Protein AF-A0A6A8LRN8-F1 (afdb_monomer)

Organism: NCBI:txid1624

Secondary structure (DSSP, 8-state):
------PPPPP-PPPPPP-----------------------HHHHHHHHHHTSS---HHHHHHHTTTSEEE-HHHHHHHHH--TT----EEEEE-TT-HHHHHHHHHHHHHHHHTTT-EEEEETTSS--

Sequence (129 aa):
MSFLLTWGITTNSISADEVTPTTTSETTVTPQSQSTSVDSNDEDAAIEEKFYSHDVTIDEYNQNVANFNKVNTDTVKTMVTENSNNLDQVLYIGRPTCYFCRQASPHLRDFNQLINNQLYYYDIDAEPS

Solvent-accessible surface area (backbone atoms only — not comparable to full-atom values): 8583 Å² total; per-residue (Å²): 141,86,84,84,85,82,82,83,82,86,84,83,84,81,84,85,85,85,81,82,87,88,84,83,82,90,84,90,79,83,93,72,95,67,92,69,84,71,88,68,60,71,65,60,60,54,49,49,54,66,63,60,70,62,87,52,46,55,69,55,25,53,60,36,52,64,74,40,44,72,49,54,71,69,56,51,48,44,61,73,76,57,62,78,79,78,67,93,77,50,76,47,78,42,38,66,88,39,67,69,48,18,45,47,24,63,59,50,36,56,48,24,59,76,56,72,50,55,34,32,31,36,49,72,78,74,58,88,131

Structure (mmCIF, N/CA/C/O backbone):
data_AF-A0A6A8LRN8-F1
#
_entry.id   AF-A0A6A8LRN8-F1
#
loop_
_atom_site.group_PDB
_atom_site.id
_atom_site.type_symbol
_atom_site.label_atom_id
_atom_site.label_alt_id
_atom_site.label_comp_id
_atom_site.label_asym_id
_atom_site.label_entity_id
_atom_site.label_seq_id
_atom_site.pdbx_PDB_ins_code
_atom_site.Cartn_x
_atom_site.Cartn_y
_atom_site.Cartn_z
_atom_site.occupancy
_atom_site.B_iso_or_equiv
_atom_site.auth_seq_id
_atom_site.auth_comp_id
_atom_site.auth_asym_id
_atom_site.auth_atom_id
_atom_site.pdbx_PDB_model_num
ATOM 1 N N . MET A 1 1 ? -20.024 5.852 55.608 1.00 42.28 1 MET A N 1
ATOM 2 C CA . MET A 1 1 ? -18.583 6.156 55.721 1.00 42.28 1 MET A CA 1
ATOM 3 C C . MET A 1 1 ? -18.042 6.385 54.320 1.00 42.28 1 MET A C 1
ATOM 5 O O . MET A 1 1 ? -17.986 5.435 53.553 1.00 42.28 1 MET A O 1
ATOM 9 N N . SER A 1 2 ? -17.735 7.633 53.967 1.00 41.25 2 SER A N 1
ATOM 10 C CA . SER A 1 2 ? -17.136 7.994 52.676 1.00 41.25 2 SER A CA 1
ATOM 11 C C . SER A 1 2 ? -15.627 8.108 52.856 1.00 41.25 2 SER A C 1
ATOM 13 O O . SER A 1 2 ? -15.177 8.912 53.668 1.00 41.25 2 SER A O 1
ATOM 15 N N . PHE A 1 3 ? -14.856 7.301 52.131 1.00 39.19 3 PHE A N 1
ATOM 16 C CA . PHE A 1 3 ? -13.399 7.400 52.092 1.00 39.19 3 PHE A CA 1
ATOM 17 C C . PHE A 1 3 ? -12.995 8.133 50.812 1.00 39.19 3 PHE A C 1
ATOM 19 O O . PHE A 1 3 ? -13.187 7.618 49.714 1.00 39.19 3 PHE A O 1
ATOM 26 N N . LEU A 1 4 ? -12.464 9.347 50.957 1.00 42.41 4 LEU A N 1
ATOM 27 C CA . LEU A 1 4 ? -11.796 10.074 49.879 1.00 42.41 4 LEU A CA 1
ATOM 28 C C . LEU A 1 4 ? -10.304 9.725 49.941 1.00 42.41 4 LEU A C 1
ATOM 30 O O . LEU A 1 4 ? -9.626 10.081 50.901 1.00 42.41 4 LEU A O 1
ATOM 34 N N . LEU A 1 5 ? -9.804 9.010 48.935 1.00 46.19 5 LEU A N 1
ATOM 35 C CA . LEU A 1 5 ? -8.373 8.778 48.730 1.00 46.19 5 LEU A CA 1
ATOM 36 C C . LEU A 1 5 ? -7.836 9.886 47.824 1.00 46.19 5 LEU A C 1
ATOM 38 O O . LEU A 1 5 ? -8.060 9.877 46.616 1.00 46.19 5 LEU A O 1
ATOM 42 N N . THR A 1 6 ? -7.145 10.857 48.416 1.00 38.62 6 THR A N 1
ATOM 43 C CA . THR A 1 6 ? -6.409 11.886 47.680 1.00 38.62 6 THR A CA 1
ATOM 44 C C . THR A 1 6 ? -5.022 11.346 47.342 1.00 38.62 6 THR A C 1
ATOM 46 O O . THR A 1 6 ? -4.206 11.133 48.239 1.00 38.62 6 THR A O 1
ATOM 49 N N . TRP A 1 7 ? -4.747 11.116 46.063 1.00 41.25 7 TRP A N 1
ATOM 50 C CA . TRP A 1 7 ? -3.405 10.788 45.590 1.00 41.25 7 TRP A CA 1
ATOM 51 C C . TRP A 1 7 ? -2.615 12.089 45.419 1.00 41.25 7 TRP A C 1
ATOM 53 O O . TRP A 1 7 ? -3.006 12.957 44.641 1.00 41.25 7 TRP A O 1
ATOM 63 N N . GLY A 1 8 ? -1.534 12.245 46.184 1.00 39.47 8 GLY A N 1
ATOM 64 C CA . GLY A 1 8 ? -0.574 13.333 46.009 1.00 39.47 8 GLY A CA 1
ATOM 65 C C . GLY A 1 8 ? 0.388 13.015 44.865 1.00 39.47 8 GLY A C 1
ATOM 66 O O . GLY A 1 8 ? 0.937 11.918 44.810 1.00 39.47 8 GLY A O 1
ATOM 67 N N . ILE A 1 9 ? 0.593 13.970 43.960 1.00 48.84 9 ILE A N 1
ATOM 68 C CA . ILE A 1 9 ? 1.612 13.914 42.904 1.00 48.84 9 ILE A CA 1
ATOM 69 C C . ILE A 1 9 ? 2.789 14.799 43.319 1.00 48.84 9 ILE A C 1
ATOM 71 O O . ILE A 1 9 ? 2.639 16.010 43.461 1.00 48.84 9 ILE A O 1
ATOM 75 N N . THR A 1 10 ? 3.957 14.186 43.522 1.00 39.72 10 THR A N 1
ATOM 76 C CA . THR A 1 10 ? 5.232 14.889 43.719 1.00 39.72 10 THR A CA 1
ATOM 77 C C . THR A 1 10 ? 5.809 15.236 42.353 1.00 39.72 10 THR A C 1
ATOM 79 O O . THR A 1 10 ? 6.140 14.344 41.574 1.00 39.72 10 THR A O 1
ATOM 82 N N . THR A 1 11 ? 5.948 16.525 42.053 1.00 51.69 11 THR A N 1
ATOM 83 C CA . THR A 1 11 ? 6.658 17.005 40.863 1.00 51.69 11 THR A CA 1
ATOM 84 C C . THR A 1 11 ? 8.130 17.222 41.204 1.00 51.69 11 THR A C 1
ATOM 86 O O . THR A 1 11 ? 8.442 18.082 42.027 1.00 51.69 11 THR A O 1
ATOM 89 N N . ASN A 1 12 ? 9.036 16.478 40.566 1.00 46.06 12 ASN A N 1
ATOM 90 C CA . ASN A 1 12 ? 10.461 16.811 40.559 1.00 46.06 12 ASN A CA 1
ATOM 91 C C . ASN A 1 12 ? 10.748 17.723 39.361 1.00 46.06 12 ASN A C 1
ATOM 93 O O . ASN A 1 12 ? 10.620 17.302 38.213 1.00 46.06 12 ASN A O 1
ATOM 97 N N . SER A 1 13 ? 11.137 18.964 39.641 1.00 43.72 13 SER A N 1
ATOM 98 C CA . SER A 1 13 ? 11.644 19.916 38.652 1.00 43.72 13 SER A CA 1
ATOM 99 C C . SER A 1 13 ? 13.128 19.643 38.408 1.00 43.72 13 SER A C 1
ATOM 101 O O . SER A 1 13 ? 13.906 19.635 39.361 1.00 43.72 13 SER A O 1
ATOM 103 N N . ILE A 1 14 ? 13.526 19.430 37.152 1.00 45.47 14 ILE A N 1
ATOM 104 C CA . ILE A 1 14 ? 14.937 19.377 36.752 1.00 45.47 14 ILE A CA 1
ATOM 105 C C . ILE A 1 14 ? 15.303 20.711 36.093 1.00 45.47 14 ILE A C 1
ATOM 107 O O . ILE A 1 14 ? 14.647 21.144 35.146 1.00 45.47 14 ILE A O 1
ATOM 111 N N . SER A 1 15 ? 16.291 21.402 36.661 1.00 43.69 15 SER A N 1
ATOM 112 C CA . SER A 1 15 ? 16.824 22.663 36.138 1.00 43.69 15 SER A CA 1
ATOM 113 C C . SER A 1 15 ? 17.785 22.387 34.984 1.00 43.69 15 SER A C 1
ATOM 115 O O . SER A 1 15 ? 18.625 21.493 35.079 1.00 43.69 15 SER A O 1
ATOM 117 N N . ALA A 1 16 ? 17.659 23.160 33.908 1.00 37.31 16 ALA A N 1
ATOM 118 C CA . ALA A 1 16 ? 18.618 23.200 32.813 1.00 37.31 16 ALA A CA 1
ATOM 119 C C . ALA A 1 16 ? 19.775 24.130 33.199 1.00 37.31 16 ALA A C 1
ATOM 121 O O . ALA A 1 16 ? 19.538 25.308 33.463 1.00 37.31 16 ALA A O 1
ATOM 122 N N . ASP A 1 17 ? 21.001 23.606 33.235 1.00 37.84 17 ASP A N 1
ATOM 123 C CA . ASP A 1 17 ? 22.200 24.436 33.320 1.00 37.84 17 ASP A CA 1
ATOM 124 C C . ASP A 1 17 ? 22.619 24.893 31.918 1.00 37.84 17 ASP A C 1
ATOM 126 O O . ASP A 1 17 ? 22.837 24.107 30.993 1.00 37.84 17 ASP A O 1
ATOM 130 N N . GLU A 1 18 ? 22.691 26.212 31.805 1.00 32.81 18 GLU A N 1
ATOM 131 C CA . GLU A 1 18 ? 23.173 27.018 30.697 1.00 32.81 18 GLU A CA 1
ATOM 132 C C . GLU A 1 18 ? 24.709 27.014 30.700 1.00 32.81 18 GLU A C 1
ATOM 134 O O . GLU A 1 18 ? 25.333 27.358 31.703 1.00 32.81 18 GLU A O 1
ATOM 139 N N . VAL A 1 19 ? 25.340 26.656 29.577 1.00 33.59 19 VAL A N 1
ATOM 140 C CA . VAL A 1 19 ? 26.773 26.908 29.362 1.00 33.59 19 VAL A CA 1
ATOM 141 C C . VAL A 1 19 ? 26.980 27.830 28.166 1.00 33.59 19 VAL A C 1
ATOM 143 O O . VAL A 1 19 ? 26.726 27.496 27.010 1.00 33.59 19 VAL A O 1
ATOM 146 N N . THR A 1 20 ? 27.434 29.025 28.523 1.00 30.70 20 THR A N 1
ATOM 147 C CA . THR A 1 20 ? 27.819 30.194 27.733 1.00 30.70 20 THR A CA 1
ATOM 148 C C . THR A 1 20 ? 28.834 29.881 26.619 1.00 30.70 20 THR A C 1
ATOM 150 O O . THR A 1 20 ? 29.753 29.083 26.823 1.00 30.70 20 THR A O 1
ATOM 153 N N . PRO A 1 21 ? 28.744 30.553 25.453 1.00 30.38 21 PRO A N 1
ATOM 154 C CA . PRO A 1 21 ? 29.644 30.346 24.324 1.00 30.38 21 PRO A CA 1
ATOM 155 C C . PRO A 1 21 ? 30.974 31.090 24.512 1.00 30.38 21 PRO A C 1
ATOM 157 O O . PRO A 1 21 ? 30.998 32.252 24.914 1.00 30.38 21 PRO A O 1
ATOM 160 N N . THR A 1 22 ? 32.091 30.459 24.142 1.00 28.84 22 THR A N 1
ATOM 161 C CA . THR A 1 22 ? 33.371 31.160 23.941 1.00 28.84 22 THR A CA 1
ATOM 162 C C . THR A 1 22 ? 33.594 31.356 22.444 1.00 28.84 22 THR A C 1
ATOM 164 O O . THR A 1 22 ? 33.794 30.397 21.707 1.00 28.84 22 THR A O 1
ATOM 167 N N . THR A 1 23 ? 33.546 32.613 22.000 1.00 30.00 23 THR A N 1
ATOM 168 C CA . THR A 1 23 ? 33.969 33.066 20.666 1.00 30.00 23 THR A CA 1
ATOM 169 C C . THR A 1 23 ? 35.261 33.857 20.817 1.00 30.00 23 THR A C 1
ATOM 171 O O . THR A 1 23 ? 35.281 34.799 21.602 1.00 30.00 23 THR A O 1
ATOM 174 N N . THR A 1 24 ? 36.308 33.530 20.051 1.00 25.89 24 THR A N 1
ATOM 175 C CA . THR A 1 24 ? 37.336 34.486 19.585 1.00 25.89 24 THR A CA 1
ATOM 176 C C . THR A 1 24 ? 38.077 33.913 18.365 1.00 25.89 24 THR A C 1
ATOM 178 O O . THR A 1 24 ? 38.940 33.052 18.492 1.00 25.89 24 THR A O 1
ATOM 181 N N . SER A 1 25 ? 37.678 34.447 17.207 1.00 31.59 25 SER A N 1
ATOM 182 C CA . SER A 1 25 ? 38.497 34.979 16.101 1.00 31.59 25 SER A CA 1
ATOM 183 C C . SER A 1 25 ? 39.290 34.067 15.147 1.00 31.59 25 SER A C 1
ATOM 185 O O . SER A 1 25 ? 40.382 33.599 15.438 1.00 31.59 25 SER A O 1
ATOM 187 N N . GLU A 1 26 ? 38.712 33.968 13.943 1.00 38.06 26 GLU A N 1
ATOM 188 C CA . GLU A 1 26 ? 39.258 34.262 12.601 1.00 38.06 26 GLU A CA 1
ATOM 189 C C . GLU A 1 26 ? 40.684 33.820 12.210 1.00 38.06 26 GLU A C 1
ATOM 191 O O . GLU A 1 26 ? 41.683 34.372 12.660 1.00 38.06 26 GLU A O 1
ATOM 196 N N . THR A 1 27 ? 40.768 32.982 11.168 1.00 25.61 27 THR A N 1
ATOM 197 C CA . THR A 1 27 ? 41.669 33.217 10.022 1.00 25.61 27 THR A CA 1
ATOM 198 C C . THR A 1 27 ? 41.069 32.596 8.758 1.00 25.61 27 THR A C 1
ATOM 200 O O . THR A 1 27 ? 40.830 31.395 8.671 1.00 25.61 27 THR A O 1
ATOM 203 N N . THR A 1 28 ? 40.823 33.456 7.777 1.00 31.70 28 THR A N 1
ATOM 204 C CA . THR A 1 28 ? 40.314 33.174 6.432 1.00 31.70 28 THR A CA 1
ATOM 205 C C . THR A 1 28 ? 41.420 32.621 5.529 1.00 31.70 28 THR A C 1
ATOM 207 O O . THR A 1 28 ? 42.424 33.305 5.372 1.00 31.70 28 THR A O 1
ATOM 210 N N . VAL A 1 29 ? 41.214 31.472 4.860 1.00 27.50 29 VAL A N 1
ATOM 211 C CA . VAL A 1 29 ? 41.847 31.121 3.563 1.00 27.50 29 VAL A CA 1
ATOM 212 C C . VAL A 1 29 ? 41.031 30.067 2.773 1.00 27.50 29 VAL A C 1
ATOM 214 O O . VAL A 1 29 ? 40.956 28.914 3.168 1.00 27.50 29 VAL A O 1
ATOM 217 N N . THR A 1 30 ? 40.444 30.521 1.654 1.00 27.72 30 THR A N 1
ATOM 218 C CA . THR A 1 30 ? 40.321 29.921 0.293 1.00 27.72 30 THR A CA 1
ATOM 219 C C . THR A 1 30 ? 39.771 28.482 0.082 1.00 27.72 30 THR A C 1
ATOM 221 O O . THR A 1 30 ? 40.234 27.539 0.715 1.00 27.72 30 THR A O 1
ATOM 224 N N . PRO A 1 31 ? 38.836 28.261 -0.879 1.00 41.38 31 PRO A N 1
ATOM 225 C CA . PRO A 1 31 ? 38.175 26.971 -1.086 1.00 41.38 31 PRO A CA 1
ATOM 226 C C . PRO A 1 31 ? 39.086 25.965 -1.795 1.00 41.38 31 PRO A C 1
ATOM 228 O O . PRO A 1 31 ? 39.520 26.194 -2.924 1.00 41.38 31 PRO A O 1
AT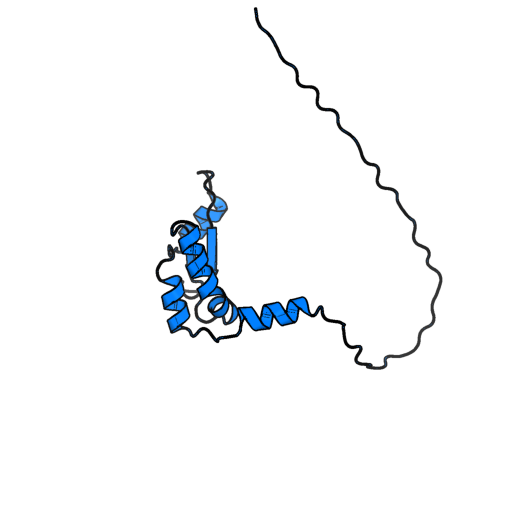OM 231 N N . GLN A 1 32 ? 39.303 24.811 -1.170 1.00 29.20 32 GLN A N 1
ATOM 232 C CA . GLN A 1 32 ? 39.891 23.651 -1.825 1.00 29.20 32 GLN A CA 1
ATOM 233 C C . GLN A 1 32 ? 38.924 22.479 -1.687 1.00 29.20 32 GLN A C 1
ATOM 235 O O . GLN A 1 32 ? 38.678 21.986 -0.590 1.00 29.20 32 GLN A O 1
ATOM 240 N N . SER A 1 33 ? 38.343 22.071 -2.821 1.00 48.78 33 SER A N 1
ATOM 241 C CA . SER A 1 33 ? 37.644 20.793 -2.942 1.00 48.78 33 SER A CA 1
ATOM 242 C C . SER A 1 33 ? 38.571 19.695 -2.444 1.00 48.78 33 SER A C 1
ATOM 244 O O . SER A 1 33 ? 39.601 19.421 -3.058 1.00 48.78 33 SER A O 1
ATOM 246 N N . GLN A 1 34 ? 38.199 19.076 -1.335 1.00 32.84 34 GLN A N 1
ATOM 247 C CA . GLN A 1 34 ? 38.832 17.867 -0.860 1.00 32.84 34 GLN A CA 1
ATOM 248 C C . GLN A 1 34 ? 37.712 16.941 -0.417 1.00 32.84 34 GLN A C 1
ATOM 250 O O . GLN A 1 34 ? 36.997 17.225 0.540 1.00 32.84 34 GLN A O 1
ATOM 255 N N . SE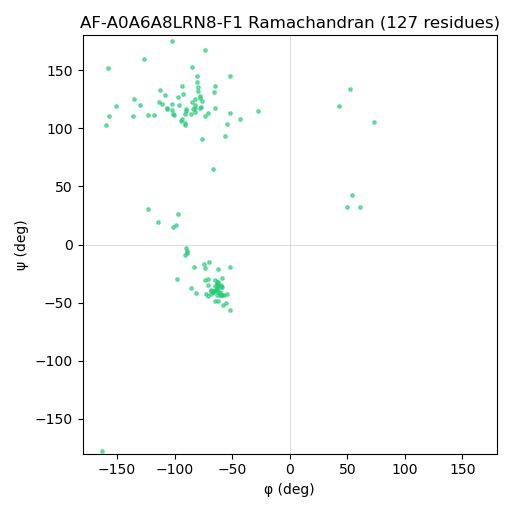R A 1 35 ? 37.522 15.868 -1.184 1.00 52.25 35 SER A N 1
ATOM 256 C CA . SER A 1 35 ? 36.666 14.752 -0.812 1.00 52.25 35 SER A CA 1
ATOM 257 C C . SER A 1 35 ? 37.116 14.241 0.551 1.00 52.25 35 SER A C 1
ATOM 259 O O . SER A 1 35 ? 38.143 13.580 0.671 1.00 52.25 35 SER A O 1
ATOM 261 N N . THR A 1 36 ? 36.359 14.579 1.583 1.00 30.95 36 THR A N 1
ATOM 262 C CA . THR A 1 36 ? 36.388 13.874 2.855 1.00 30.95 36 THR A CA 1
ATOM 263 C C . THR A 1 36 ? 35.291 12.836 2.781 1.00 30.95 36 THR A C 1
ATOM 265 O O . THR A 1 36 ? 34.108 13.172 2.770 1.00 30.95 36 THR A O 1
ATOM 268 N N . SER A 1 37 ? 35.717 11.581 2.655 1.00 49.34 37 SER A N 1
ATOM 269 C CA . SER A 1 37 ? 34.924 10.399 2.954 1.00 49.34 37 SER A CA 1
ATOM 270 C C . SER A 1 37 ? 34.176 10.636 4.260 1.00 49.34 37 SER A C 1
ATOM 272 O O . SER A 1 37 ? 34.786 10.710 5.328 1.00 49.34 37 SER A O 1
ATOM 274 N N . VAL A 1 38 ? 32.869 10.836 4.139 1.00 39.97 38 VAL A N 1
ATOM 275 C CA . VAL A 1 38 ? 31.964 10.839 5.277 1.00 39.97 38 VAL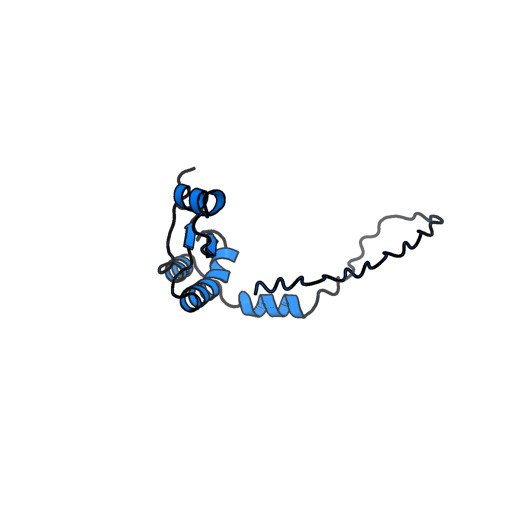 A CA 1
ATOM 276 C C . VAL A 1 38 ? 31.862 9.378 5.674 1.00 39.97 38 VAL A C 1
ATOM 278 O O . VAL A 1 38 ? 31.374 8.570 4.885 1.00 39.97 38 VAL A O 1
ATOM 281 N N . ASP A 1 39 ? 32.429 9.051 6.831 1.00 48.94 39 ASP A N 1
ATOM 282 C CA . ASP A 1 39 ? 32.304 7.753 7.483 1.00 48.94 39 ASP A CA 1
ATOM 283 C C . ASP A 1 39 ? 30.802 7.503 7.669 1.00 48.94 39 ASP A C 1
ATOM 285 O O . ASP A 1 39 ? 30.149 8.070 8.546 1.00 48.94 39 ASP A O 1
ATOM 289 N N . SER A 1 40 ? 30.222 6.818 6.688 1.00 50.81 40 SER A N 1
ATOM 290 C CA . SER A 1 40 ? 28.795 6.559 6.596 1.00 50.81 40 SER A CA 1
ATOM 291 C C . SER A 1 40 ? 28.611 5.206 7.241 1.00 50.81 40 SER A C 1
ATOM 293 O O . SER A 1 40 ? 29.054 4.205 6.693 1.00 50.81 40 SER A O 1
ATOM 295 N N . ASN A 1 41 ? 28.049 5.234 8.446 1.00 51.84 41 ASN A N 1
ATOM 296 C CA . ASN A 1 41 ? 27.723 4.091 9.289 1.00 51.84 41 ASN A CA 1
ATOM 297 C C . ASN A 1 41 ? 27.453 2.814 8.468 1.00 51.84 41 ASN A C 1
ATOM 299 O O . ASN A 1 41 ? 26.454 2.744 7.754 1.00 51.84 41 ASN A O 1
ATOM 303 N N . ASP A 1 42 ? 28.315 1.801 8.618 1.00 56.41 42 ASP A N 1
ATOM 304 C CA . ASP A 1 42 ? 28.215 0.487 7.955 1.00 56.41 42 ASP A CA 1
ATOM 305 C C . ASP A 1 42 ? 26.839 -0.198 8.140 1.00 56.41 42 ASP A C 1
ATOM 307 O O . ASP A 1 42 ? 26.466 -1.081 7.368 1.00 56.41 42 ASP A O 1
ATOM 311 N N . GLU A 1 43 ? 26.050 0.210 9.141 1.00 58.97 43 GLU A N 1
ATOM 312 C CA . GLU A 1 43 ? 24.687 -0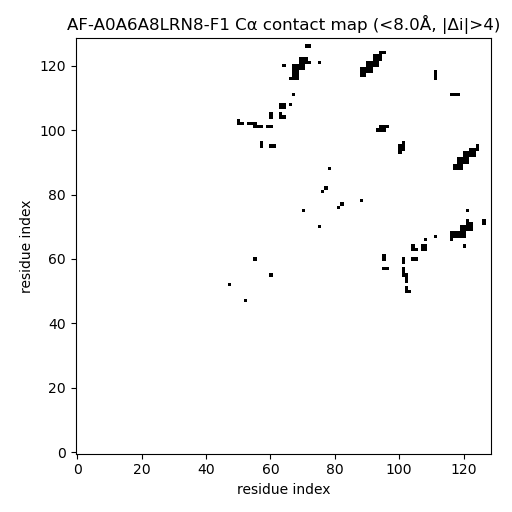.289 9.360 1.00 58.97 43 GLU A CA 1
ATOM 313 C C . GLU A 1 43 ? 23.672 0.194 8.313 1.00 58.97 43 GLU A C 1
ATOM 315 O O . GLU A 1 43 ? 22.785 -0.575 7.950 1.00 58.97 43 GLU A O 1
ATOM 320 N N . ASP A 1 44 ? 23.791 1.421 7.798 1.00 55.81 44 ASP A N 1
ATOM 321 C CA . ASP A 1 44 ? 22.809 1.985 6.854 1.00 55.81 44 ASP A CA 1
ATOM 322 C C . ASP A 1 44 ? 22.935 1.315 5.475 1.00 55.81 44 ASP A C 1
ATOM 324 O O . ASP A 1 44 ? 21.954 0.858 4.887 1.00 55.81 44 ASP A O 1
ATOM 328 N N . ALA A 1 45 ? 24.177 1.106 5.025 1.00 59.09 45 ALA A N 1
ATOM 329 C CA . ALA A 1 45 ? 24.478 0.360 3.804 1.00 59.09 45 ALA A CA 1
ATOM 330 C C . ALA A 1 45 ? 24.031 -1.114 3.890 1.00 59.09 45 ALA A C 1
ATOM 332 O O . ALA A 1 45 ? 23.516 -1.671 2.920 1.00 59.09 45 ALA A O 1
ATOM 333 N N . ALA A 1 46 ? 24.173 -1.746 5.061 1.00 60.00 46 ALA A N 1
ATOM 334 C CA . ALA A 1 46 ? 23.733 -3.124 5.279 1.00 60.00 46 ALA A CA 1
ATOM 335 C C . ALA A 1 46 ? 22.197 -3.271 5.318 1.00 60.00 46 ALA A C 1
ATOM 337 O O . ALA A 1 46 ? 21.663 -4.325 4.949 1.00 60.00 46 ALA A O 1
ATOM 338 N N . ILE A 1 47 ? 21.472 -2.236 5.762 1.00 60.16 47 ILE A N 1
ATOM 339 C CA . ILE A 1 47 ? 20.004 -2.195 5.714 1.00 60.16 47 ILE A CA 1
ATOM 340 C C . ILE A 1 47 ? 19.530 -2.033 4.267 1.00 60.16 47 ILE A C 1
ATOM 342 O O . ILE A 1 47 ? 18.630 -2.770 3.852 1.00 60.16 47 ILE A O 1
ATOM 346 N N . GLU A 1 48 ? 20.153 -1.146 3.485 1.00 59.28 48 GLU A N 1
ATOM 347 C CA . GLU A 1 48 ? 19.832 -0.984 2.062 1.00 59.28 48 GLU A CA 1
ATOM 348 C C . GLU A 1 48 ? 20.058 -2.279 1.266 1.00 59.28 48 GLU A C 1
ATOM 350 O O . GLU A 1 48 ? 19.186 -2.681 0.492 1.00 59.28 48 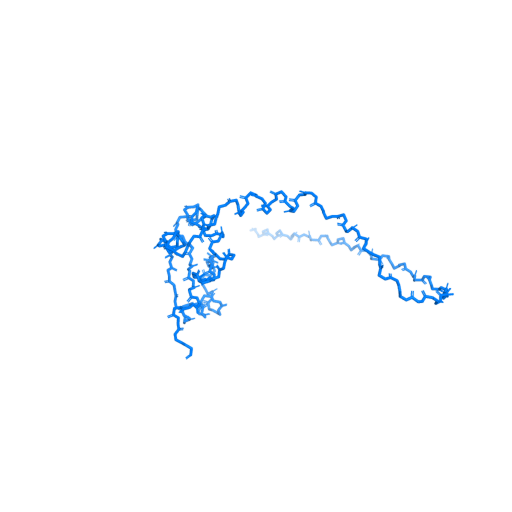GLU A O 1
ATOM 355 N N . GLU A 1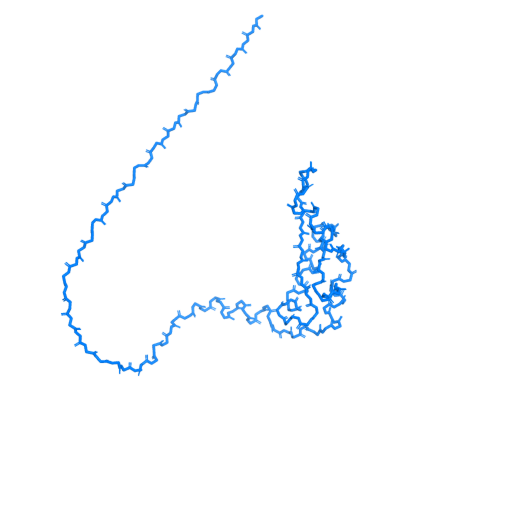 49 ? 21.167 -2.989 1.505 1.00 60.78 49 GLU A N 1
ATOM 356 C CA . GLU A 1 49 ? 21.477 -4.240 0.800 1.00 60.78 49 GLU A CA 1
ATOM 357 C C . GLU A 1 49 ? 20.425 -5.334 1.060 1.00 60.78 49 GLU A C 1
ATOM 359 O O . GLU A 1 49 ? 20.089 -6.101 0.160 1.00 60.78 49 GLU A O 1
ATOM 364 N N . LYS A 1 50 ? 19.840 -5.397 2.266 1.00 63.09 50 LYS A N 1
ATOM 365 C CA . LYS A 1 50 ? 18.798 -6.386 2.593 1.00 63.09 50 LYS A CA 1
ATOM 366 C C . LYS A 1 50 ? 17.404 -5.992 2.115 1.00 63.09 50 LYS A C 1
ATOM 368 O O . LYS A 1 50 ? 16.686 -6.864 1.624 1.00 63.09 50 LYS A O 1
ATOM 373 N N . PHE A 1 51 ? 17.014 -4.726 2.266 1.00 63.78 51 PHE A N 1
ATOM 374 C CA . PHE A 1 51 ? 15.671 -4.257 1.898 1.00 63.78 51 PHE A CA 1
ATOM 375 C C . PHE A 1 51 ? 15.469 -4.150 0.383 1.00 63.78 51 PHE A C 1
ATOM 377 O O . PHE A 1 51 ? 14.358 -4.366 -0.092 1.00 63.78 51 PHE A O 1
ATOM 384 N N . TYR A 1 52 ? 16.529 -3.857 -0.375 1.00 67.81 52 TYR A N 1
ATOM 385 C CA . TYR A 1 52 ? 16.459 -3.617 -1.822 1.00 67.81 52 TYR A CA 1
ATOM 386 C C . TYR A 1 52 ? 17.188 -4.683 -2.652 1.00 67.81 52 TYR A C 1
ATOM 388 O O . TYR A 1 52 ? 17.506 -4.456 -3.816 1.00 67.81 52 TYR A O 1
ATOM 396 N N . SER A 1 53 ? 17.451 -5.862 -2.075 1.00 71.38 53 SER A N 1
ATOM 397 C CA . SER A 1 53 ? 18.162 -6.956 -2.764 1.00 71.38 53 SER A CA 1
ATOM 398 C C . SER A 1 53 ? 17.440 -7.494 -4.008 1.00 71.38 53 SER A C 1
ATOM 400 O O . SER A 1 53 ? 18.073 -8.118 -4.862 1.00 71.38 53 SER A O 1
ATOM 402 N N . HIS A 1 54 ? 16.126 -7.275 -4.120 1.00 80.62 54 HIS A N 1
ATOM 403 C CA . HIS A 1 54 ? 15.313 -7.712 -5.247 1.00 80.62 54 HIS A CA 1
ATOM 404 C C . HIS A 1 54 ? 14.373 -6.604 -5.709 1.00 80.62 54 HIS A C 1
ATOM 406 O O . HIS A 1 54 ? 13.566 -6.112 -4.926 1.00 80.62 54 HIS A O 1
ATOM 412 N N . ASP A 1 55 ? 14.440 -6.267 -6.996 1.00 90.88 55 ASP A N 1
ATOM 413 C CA . ASP A 1 55 ? 13.586 -5.240 -7.573 1.00 90.88 55 ASP A CA 1
ATOM 414 C C . ASP A 1 55 ? 12.130 -5.683 -7.693 1.00 90.88 55 ASP A C 1
ATOM 416 O O . ASP A 1 55 ? 11.794 -6.526 -8.521 1.00 90.88 55 ASP A O 1
ATOM 420 N N . VAL A 1 56 ? 11.248 -5.039 -6.926 1.00 95.62 56 VAL A N 1
ATOM 421 C CA . VAL A 1 56 ? 9.804 -5.269 -7.019 1.00 95.62 56 VAL A CA 1
ATOM 422 C C . VAL A 1 56 ? 9.228 -4.558 -8.249 1.00 95.62 56 VAL A C 1
ATOM 424 O O . VAL A 1 56 ? 9.262 -3.324 -8.371 1.00 95.62 56 VAL A O 1
ATOM 427 N N . THR A 1 57 ? 8.658 -5.338 -9.166 1.00 97.06 57 THR A N 1
ATOM 428 C CA . THR A 1 57 ? 7.967 -4.853 -10.370 1.00 97.06 57 THR A CA 1
ATOM 429 C C . THR A 1 57 ? 6.598 -4.239 -10.049 1.00 97.06 57 THR A C 1
ATOM 431 O O . THR A 1 57 ? 6.062 -4.379 -8.949 1.00 97.06 57 THR A O 1
ATOM 434 N N . ILE A 1 58 ? 5.998 -3.533 -11.015 1.00 96.81 58 ILE A N 1
ATOM 435 C CA . ILE A 1 58 ? 4.641 -2.971 -10.865 1.00 96.81 58 ILE A CA 1
ATOM 436 C C . ILE A 1 58 ? 3.602 -4.077 -10.631 1.00 96.81 58 ILE A C 1
ATOM 438 O O . ILE A 1 58 ? 2.721 -3.921 -9.787 1.00 96.81 58 ILE A O 1
ATOM 442 N N . ASP A 1 59 ? 3.709 -5.197 -11.343 1.00 98.00 59 ASP A N 1
ATOM 443 C CA . ASP A 1 59 ? 2.756 -6.298 -11.202 1.00 98.00 59 ASP A CA 1
ATOM 444 C C . ASP A 1 59 ? 2.883 -6.980 -9.838 1.00 98.00 59 ASP A C 1
ATOM 446 O O . ASP A 1 59 ? 1.872 -7.266 -9.197 1.00 98.00 59 ASP A O 1
ATOM 450 N N . GLU A 1 60 ? 4.107 -7.175 -9.346 1.00 98.06 60 GLU A N 1
ATOM 451 C CA . GLU A 1 60 ? 4.343 -7.700 -7.998 1.00 98.06 60 GLU A CA 1
ATOM 452 C C . GLU A 1 60 ? 3.856 -6.737 -6.918 1.00 98.06 60 GLU A C 1
ATOM 454 O O . GLU A 1 60 ? 3.236 -7.172 -5.950 1.00 98.06 60 GLU A O 1
ATOM 459 N N . TYR A 1 61 ? 4.054 -5.428 -7.096 1.00 98.00 61 TYR A N 1
ATOM 460 C CA . TYR A 1 61 ? 3.456 -4.425 -6.217 1.00 98.00 61 TYR A CA 1
ATOM 461 C C . TYR A 1 61 ? 1.935 -4.576 -6.153 1.00 98.00 61 TYR A C 1
ATOM 463 O O . TYR A 1 61 ? 1.375 -4.678 -5.062 1.00 98.00 61 TYR A O 1
ATOM 471 N N . ASN A 1 62 ? 1.273 -4.651 -7.312 1.00 97.75 62 ASN A N 1
ATOM 472 C CA . ASN A 1 62 ? -0.179 -4.804 -7.395 1.00 97.75 62 ASN A CA 1
ATOM 473 C C . ASN A 1 62 ? -0.658 -6.087 -6.696 1.00 97.75 62 ASN A C 1
ATOM 475 O O . ASN A 1 62 ? -1.694 -6.073 -6.036 1.00 97.75 62 ASN A O 1
ATOM 479 N N . GLN A 1 63 ? 0.108 -7.179 -6.786 1.00 98.44 63 GLN A N 1
ATOM 480 C CA . GLN A 1 63 ? -0.170 -8.421 -6.059 1.00 98.44 63 GLN A CA 1
ATOM 481 C C . GLN A 1 63 ? 0.030 -8.269 -4.544 1.00 98.44 63 GLN A C 1
ATOM 483 O O . GLN A 1 63 ? -0.802 -8.737 -3.767 1.00 98.44 63 GLN A O 1
ATOM 488 N N . ASN A 1 64 ? 1.097 -7.591 -4.111 1.00 98.19 64 ASN A N 1
ATOM 489 C CA . ASN A 1 64 ? 1.398 -7.374 -2.695 1.00 98.19 64 ASN A CA 1
ATOM 490 C C . ASN A 1 64 ? 0.312 -6.550 -1.991 1.00 98.19 64 ASN A C 1
ATOM 492 O O . ASN A 1 64 ? -0.038 -6.853 -0.850 1.00 98.19 64 ASN A O 1
ATOM 496 N N . VAL A 1 65 ? -0.250 -5.548 -2.675 1.00 98.00 65 VAL A N 1
ATOM 497 C CA . VAL A 1 65 ? -1.291 -4.663 -2.121 1.00 98.00 65 VAL A CA 1
ATOM 498 C C . VAL A 1 65 ? -2.723 -5.158 -2.358 1.00 98.00 65 VAL A C 1
ATOM 500 O O . VAL A 1 65 ? -3.668 -4.537 -1.876 1.00 98.00 65 VAL A O 1
ATOM 503 N N . ALA A 1 66 ? -2.918 -6.274 -3.070 1.00 97.38 66 ALA A N 1
ATOM 504 C CA . ALA A 1 66 ? -4.241 -6.743 -3.504 1.00 97.38 66 ALA A CA 1
ATOM 505 C C . ALA A 1 66 ? -5.229 -7.001 -2.350 1.00 97.38 66 ALA A C 1
ATOM 507 O O . ALA A 1 66 ? -6.436 -6.865 -2.530 1.00 97.38 66 ALA A O 1
ATOM 508 N N . ASN A 1 67 ? -4.716 -7.355 -1.167 1.00 97.12 67 ASN A N 1
ATOM 509 C CA . ASN A 1 67 ? -5.513 -7.656 0.028 1.00 97.12 67 ASN A CA 1
ATOM 510 C C . ASN A 1 67 ? -5.553 -6.497 1.041 1.00 97.12 67 ASN A C 1
ATOM 512 O O . ASN A 1 67 ? -5.875 -6.720 2.212 1.00 97.12 67 ASN A O 1
ATOM 516 N N . PHE A 1 68 ? -5.156 -5.287 0.640 1.00 98.12 68 PHE A N 1
ATOM 517 C CA . PHE A 1 68 ? -5.261 -4.098 1.488 1.00 98.12 68 PHE A CA 1
ATOM 518 C C . PHE A 1 68 ? -6.664 -3.502 1.355 1.00 98.12 68 PHE A C 1
ATOM 520 O O . PHE A 1 68 ? -7.311 -3.630 0.313 1.00 98.12 68 PHE A O 1
ATOM 527 N N . ASN A 1 69 ? -7.138 -2.811 2.389 1.00 97.19 69 ASN A N 1
ATOM 528 C CA . ASN A 1 69 ? -8.427 -2.128 2.331 1.00 97.19 69 ASN A CA 1
ATOM 529 C C . ASN A 1 69 ? -8.274 -0.846 1.505 1.00 97.19 69 ASN A C 1
ATOM 531 O O . ASN A 1 69 ? -7.896 0.198 2.040 1.00 97.19 69 ASN A O 1
ATOM 535 N N . LYS A 1 70 ? -8.510 -0.928 0.190 1.00 96.75 70 LYS A N 1
ATOM 536 C CA . LYS A 1 70 ? -8.378 0.229 -0.705 1.00 96.75 70 LYS A CA 1
ATOM 537 C C . LYS A 1 70 ? -9.424 1.294 -0.362 1.00 96.75 70 LYS A C 1
ATOM 539 O O . LYS A 1 70 ? -10.606 0.987 -0.226 1.00 96.75 70 LYS A O 1
ATOM 544 N N . VAL A 1 71 ? -8.980 2.540 -0.239 1.00 95.69 71 VAL A N 1
ATOM 545 C CA . VAL A 1 71 ? -9.810 3.700 0.109 1.00 95.69 71 VAL A CA 1
ATOM 546 C C . VAL A 1 71 ? -9.643 4.817 -0.917 1.00 95.69 71 VAL A C 1
ATOM 548 O O . VAL A 1 71 ? -8.656 4.851 -1.648 1.00 95.69 71 VAL A O 1
ATOM 551 N N . ASN A 1 72 ? -10.620 5.723 -0.970 1.00 95.12 72 ASN A N 1
ATOM 552 C CA . ASN A 1 72 ? -10.600 6.919 -1.813 1.00 95.12 72 ASN A CA 1
ATOM 553 C C . ASN A 1 72 ? -10.260 8.176 -0.996 1.00 95.12 72 ASN A C 1
ATOM 555 O O . ASN A 1 72 ? -10.176 8.132 0.236 1.00 95.12 72 ASN A O 1
ATOM 559 N N . THR A 1 73 ? -10.111 9.310 -1.683 1.00 93.38 73 THR A N 1
ATOM 560 C CA . THR A 1 73 ? -9.767 10.596 -1.047 1.00 93.38 73 THR A CA 1
ATOM 561 C C . THR A 1 73 ? -10.728 10.986 0.080 1.00 93.38 73 THR A C 1
ATOM 563 O O . THR A 1 73 ? -10.288 11.453 1.131 1.00 93.38 73 THR A O 1
ATOM 566 N N . ASP A 1 74 ? -12.036 10.810 -0.115 1.00 92.31 74 ASP A N 1
ATOM 567 C CA . ASP A 1 74 ? -13.037 11.210 0.881 1.00 92.31 74 ASP A CA 1
ATOM 568 C C . ASP A 1 74 ? -12.940 10.361 2.150 1.00 92.31 74 ASP A C 1
ATOM 570 O O . ASP A 1 74 ? -12.963 10.892 3.258 1.00 92.31 74 ASP A O 1
ATOM 574 N N . THR A 1 75 ? -12.716 9.055 1.993 1.00 92.31 75 THR A N 1
ATOM 575 C CA . THR A 1 75 ? -12.484 8.150 3.122 1.00 92.31 75 THR A CA 1
ATOM 576 C C . THR A 1 75 ? -11.215 8.533 3.882 1.00 92.31 75 THR A C 1
ATOM 578 O O . THR A 1 75 ? -11.238 8.596 5.109 1.00 92.31 75 THR A O 1
ATOM 581 N N . VAL A 1 76 ? -10.121 8.848 3.177 1.00 92.94 76 VAL A N 1
ATOM 582 C CA . VAL A 1 76 ? -8.871 9.313 3.804 1.00 92.94 76 VAL A CA 1
ATOM 583 C C . VAL A 1 76 ? -9.091 10.611 4.580 1.00 92.94 76 VAL A C 1
ATOM 585 O O . VAL A 1 76 ? -8.617 10.727 5.708 1.00 92.94 76 VAL A O 1
ATOM 588 N N . LYS A 1 77 ? -9.839 11.575 4.024 1.00 91.50 77 LYS A N 1
ATOM 589 C CA . LYS A 1 77 ? -10.183 12.818 4.732 1.00 91.50 77 LYS A CA 1
ATOM 590 C C . LYS A 1 77 ? -10.914 12.511 6.034 1.00 91.50 77 LYS A C 1
ATOM 592 O O . LYS A 1 77 ? -10.438 12.937 7.078 1.00 91.50 77 LYS A O 1
ATOM 597 N N . THR A 1 78 ? -11.979 11.711 5.993 1.00 90.12 78 THR A N 1
ATOM 598 C CA . THR A 1 78 ? -12.721 11.292 7.193 1.00 90.12 78 THR A CA 1
ATOM 599 C C . THR A 1 78 ? -11.822 10.586 8.212 1.00 90.12 78 THR A C 1
ATOM 601 O O . THR A 1 78 ? -11.879 10.914 9.394 1.00 90.12 78 THR A O 1
ATOM 604 N N . MET A 1 79 ? -10.941 9.676 7.783 1.00 89.44 79 MET A N 1
ATOM 605 C CA . MET A 1 79 ? -9.988 8.999 8.680 1.00 89.44 79 MET A CA 1
ATOM 606 C C . MET A 1 79 ? -9.042 9.977 9.389 1.00 89.44 79 MET A C 1
ATOM 608 O O . MET A 1 79 ? -8.692 9.765 10.545 1.00 89.44 79 MET A O 1
ATOM 612 N N . VAL A 1 80 ? -8.637 11.059 8.720 1.00 86.12 80 VAL A N 1
ATOM 613 C CA . VAL A 1 80 ? -7.704 12.048 9.278 1.00 86.12 80 VAL A CA 1
ATOM 614 C C . VAL A 1 80 ? -8.416 13.119 10.114 1.00 86.12 80 VAL A C 1
ATOM 616 O O . VAL A 1 80 ? -7.878 13.552 11.130 1.00 86.12 80 VAL A O 1
ATOM 619 N N . THR A 1 81 ? -9.607 13.571 9.710 1.00 85.94 81 THR A N 1
ATOM 620 C CA . THR A 1 81 ? -10.301 14.711 10.342 1.00 85.94 81 THR A CA 1
ATOM 621 C C . THR A 1 81 ? -11.358 14.304 11.357 1.00 85.94 81 THR A C 1
ATOM 623 O O . THR A 1 81 ? -11.627 15.044 12.299 1.00 85.94 81 THR A O 1
ATOM 626 N N . GLU A 1 82 ? -11.980 13.146 11.163 1.00 78.75 82 GLU A N 1
ATOM 627 C CA . GLU A 1 82 ? -13.169 12.702 11.888 1.00 78.75 82 GLU A CA 1
ATOM 628 C C . GLU A 1 82 ? -12.931 11.360 12.581 1.00 78.75 82 GLU A C 1
ATOM 630 O O . GLU A 1 82 ? -13.889 10.604 12.743 1.00 78.75 82 GLU A O 1
ATOM 635 N N . ASN A 1 83 ? -11.697 11.047 13.015 1.00 64.50 83 ASN A N 1
ATOM 636 C CA . ASN A 1 83 ? -11.400 9.834 13.794 1.00 64.50 83 ASN A CA 1
ATOM 637 C C . ASN A 1 83 ? -12.052 9.882 15.194 1.00 64.50 83 ASN A C 1
ATOM 639 O O . ASN A 1 83 ? -11.415 9.953 16.240 1.00 64.50 83 ASN A O 1
ATOM 643 N N . SER A 1 84 ? -13.375 9.888 15.192 1.00 59.28 84 SER A N 1
ATOM 644 C CA . SER A 1 84 ? -14.294 10.095 16.300 1.00 59.28 84 SER A CA 1
ATOM 645 C C . SER A 1 84 ? -14.636 8.776 16.991 1.00 59.28 84 SER A C 1
ATOM 647 O O . SER A 1 84 ? -15.227 8.774 18.068 1.00 59.28 84 SER A O 1
ATOM 649 N N . ASN A 1 85 ? -14.191 7.655 16.412 1.00 64.94 85 ASN A N 1
ATOM 650 C CA . ASN A 1 85 ? -14.370 6.316 16.958 1.00 64.94 85 ASN A CA 1
ATOM 651 C C . ASN A 1 85 ? -13.227 5.894 17.906 1.00 64.94 85 ASN A C 1
ATOM 653 O O . ASN A 1 85 ? -13.332 4.828 18.505 1.00 64.94 85 ASN A O 1
ATOM 657 N N . ASN A 1 86 ? -12.160 6.701 18.059 1.00 64.12 86 ASN A N 1
ATOM 658 C CA . ASN A 1 86 ? -10.937 6.362 18.817 1.00 64.12 86 ASN A CA 1
ATOM 659 C C . ASN A 1 86 ? -10.346 4.990 18.441 1.00 64.12 86 ASN A C 1
ATOM 661 O O . ASN A 1 86 ? -9.801 4.286 19.290 1.00 64.12 86 ASN A O 1
ATOM 665 N N . LEU A 1 87 ? -10.503 4.584 17.180 1.00 73.12 87 LEU A N 1
ATOM 666 C CA . LEU A 1 87 ? -9.896 3.364 16.671 1.00 73.12 87 LEU A CA 1
ATOM 667 C C . LEU A 1 87 ? -8.551 3.731 16.056 1.00 73.12 87 LEU A C 1
ATOM 669 O O . LEU A 1 87 ? -8.467 4.643 15.228 1.00 73.12 87 LEU A O 1
ATOM 673 N N . ASP A 1 88 ? -7.511 3.008 16.457 1.00 84.81 88 ASP A N 1
ATOM 674 C CA . ASP A 1 88 ? -6.208 3.098 15.814 1.00 84.81 88 ASP A CA 1
ATOM 675 C C . ASP A 1 88 ? -6.350 2.594 14.375 1.00 84.81 88 ASP A C 1
ATOM 677 O O . ASP A 1 88 ? -6.721 1.446 14.125 1.00 84.81 88 ASP A O 1
ATOM 681 N N . GLN A 1 89 ? -6.101 3.480 13.414 1.00 90.44 89 GLN A N 1
ATOM 682 C CA . GLN A 1 89 ? -6.162 3.174 11.989 1.00 90.44 89 GLN A CA 1
ATOM 683 C C . GLN A 1 89 ? -4.757 3.244 11.407 1.00 90.44 89 GLN A C 1
ATOM 685 O O . GLN A 1 89 ? -4.033 4.214 11.630 1.00 90.44 89 GLN A O 1
ATOM 690 N N . VAL A 1 90 ? -4.381 2.229 10.627 1.00 94.94 90 VAL A N 1
ATOM 691 C CA . VAL A 1 90 ? -3.112 2.223 9.898 1.00 94.94 90 VAL A CA 1
ATOM 692 C C . VAL A 1 90 ? -3.396 2.456 8.423 1.00 94.94 90 VAL A C 1
ATOM 694 O O . VAL A 1 90 ? -4.075 1.658 7.778 1.00 94.94 90 VAL A O 1
ATOM 697 N N . LEU A 1 91 ? -2.878 3.563 7.897 1.00 95.88 91 LEU A N 1
ATOM 698 C CA . LEU A 1 91 ? -3.034 3.971 6.506 1.00 95.88 91 LEU A CA 1
ATOM 699 C C . LEU A 1 91 ? -1.678 3.931 5.800 1.00 95.88 91 LEU A C 1
ATOM 701 O O . LEU A 1 91 ? -0.740 4.622 6.191 1.00 95.88 91 LEU A O 1
ATOM 705 N N . TYR A 1 92 ? -1.600 3.159 4.722 1.00 97.81 92 TYR A N 1
ATOM 706 C CA . TYR A 1 92 ? -0.512 3.202 3.758 1.00 97.81 92 TYR A CA 1
ATOM 707 C C . TYR A 1 92 ? -0.903 4.081 2.566 1.00 97.81 92 TYR A C 1
ATOM 709 O O . TYR A 1 92 ? -1.935 3.868 1.928 1.00 97.81 92 TYR A O 1
ATOM 717 N N . ILE A 1 93 ? -0.056 5.059 2.250 1.00 97.19 93 ILE A N 1
ATOM 718 C CA . ILE A 1 93 ? -0.192 5.930 1.081 1.00 97.19 93 ILE A CA 1
ATOM 719 C C . ILE A 1 93 ? 0.932 5.578 0.111 1.00 97.19 93 ILE A C 1
ATOM 721 O O . ILE A 1 93 ? 2.109 5.668 0.461 1.00 97.19 93 ILE A O 1
ATOM 725 N N . GLY A 1 94 ? 0.585 5.174 -1.108 1.00 96.81 94 GLY A N 1
ATOM 726 C CA . GLY A 1 94 ? 1.571 4.726 -2.085 1.00 96.81 94 GLY A CA 1
ATOM 727 C C . GLY A 1 94 ? 1.031 4.693 -3.504 1.00 96.81 94 GLY A C 1
ATOM 728 O O . GLY A 1 94 ? -0.105 5.078 -3.756 1.00 96.81 94 GLY A O 1
ATOM 729 N N . ARG A 1 95 ? 1.870 4.243 -4.437 1.00 97.19 95 ARG A N 1
ATOM 730 C CA . ARG A 1 95 ? 1.513 4.068 -5.847 1.00 97.19 95 ARG A CA 1
ATOM 731 C C . ARG A 1 95 ? 2.442 3.077 -6.547 1.00 97.19 95 ARG A C 1
ATOM 733 O O . ARG A 1 95 ? 3.622 3.018 -6.184 1.00 97.19 95 ARG A O 1
ATOM 740 N N . PRO A 1 96 ? 1.975 2.379 -7.596 1.00 95.88 96 PRO A N 1
ATOM 741 C CA . PRO A 1 96 ? 2.800 1.432 -8.347 1.00 95.88 96 PRO A CA 1
ATOM 742 C C . PRO A 1 96 ? 3.995 2.092 -9.045 1.00 95.88 96 PRO A C 1
ATOM 744 O O . PRO A 1 96 ? 5.060 1.489 -9.174 1.00 95.88 96 PRO A O 1
ATOM 747 N N . THR A 1 97 ? 3.867 3.345 -9.483 1.00 94.75 97 THR A N 1
ATOM 748 C CA . THR A 1 97 ? 4.932 4.036 -10.233 1.00 94.75 97 THR A CA 1
ATOM 749 C C . THR A 1 97 ? 6.113 4.472 -9.349 1.00 94.75 97 THR A C 1
ATOM 751 O O . THR A 1 97 ? 7.215 4.696 -9.849 1.00 94.75 97 THR A O 1
ATOM 754 N N . CYS A 1 98 ? 5.937 4.512 -8.024 1.00 95.62 98 CYS A N 1
ATOM 755 C CA . CYS A 1 98 ? 6.958 4.890 -7.046 1.00 95.62 98 CYS A CA 1
ATOM 756 C C . CYS A 1 98 ? 7.882 3.709 -6.712 1.00 95.62 98 CYS A C 1
ATOM 758 O O . CYS A 1 98 ? 7.449 2.741 -6.092 1.00 95.62 98 CYS A O 1
ATOM 760 N N . TYR A 1 99 ? 9.168 3.807 -7.071 1.00 94.56 99 TYR A N 1
ATOM 761 C CA . TYR A 1 99 ? 10.163 2.753 -6.819 1.00 94.56 99 TYR A CA 1
ATOM 762 C C . TYR A 1 99 ? 10.191 2.308 -5.349 1.00 94.56 99 TYR A C 1
ATOM 764 O O . TYR A 1 99 ? 9.919 1.148 -5.066 1.00 94.56 99 TYR A O 1
ATOM 772 N N . PHE A 1 100 ? 10.400 3.226 -4.403 1.00 94.50 100 PHE A N 1
ATOM 773 C CA . PHE A 1 100 ? 10.471 2.884 -2.975 1.00 94.50 100 PHE A CA 1
ATOM 774 C C . PHE A 1 100 ? 9.165 2.295 -2.425 1.00 94.50 100 PHE A C 1
ATOM 776 O O . PHE A 1 100 ? 9.183 1.407 -1.578 1.00 94.50 100 PHE A O 1
ATOM 783 N N . CYS A 1 101 ? 8.022 2.729 -2.959 1.00 96.56 101 CYS A N 1
ATOM 784 C CA . CYS A 1 101 ? 6.718 2.178 -2.614 1.00 96.56 101 CYS A CA 1
ATOM 785 C C . CYS A 1 101 ? 6.615 0.704 -3.026 1.00 96.56 101 CYS A C 1
ATOM 787 O O . CYS A 1 101 ? 6.079 -0.107 -2.270 1.00 96.56 101 CYS A O 1
ATOM 789 N N . ARG A 1 102 ? 7.170 0.347 -4.194 1.00 96.19 102 ARG A N 1
ATOM 790 C CA . ARG A 1 102 ? 7.247 -1.045 -4.646 1.00 96.19 102 ARG A CA 1
ATOM 791 C C . ARG A 1 102 ? 8.133 -1.884 -3.748 1.00 96.19 102 ARG A C 1
ATOM 793 O O . ARG A 1 102 ? 7.687 -2.923 -3.276 1.00 96.19 102 ARG A O 1
ATOM 800 N N . GLN A 1 103 ? 9.326 -1.400 -3.447 1.00 95.69 103 GLN A N 1
ATOM 801 C CA . GLN A 1 103 ? 10.301 -2.131 -2.640 1.00 95.69 103 GLN A CA 1
ATOM 802 C C . GLN A 1 103 ? 9.815 -2.390 -1.209 1.00 95.69 103 GLN A C 1
ATOM 804 O O . GLN A 1 103 ? 10.026 -3.463 -0.660 1.00 95.69 103 GLN A O 1
ATOM 809 N N . ALA A 1 104 ? 9.066 -1.453 -0.623 1.00 95.25 104 ALA A N 1
ATOM 810 C CA . ALA A 1 104 ? 8.452 -1.655 0.687 1.00 95.25 104 ALA A CA 1
ATOM 811 C C . ALA A 1 104 ? 7.249 -2.621 0.661 1.00 95.25 104 ALA A C 1
ATOM 813 O O . ALA A 1 104 ? 6.858 -3.153 1.702 1.00 95.25 104 ALA A O 1
ATOM 814 N N . SER A 1 105 ? 6.628 -2.854 -0.502 1.00 97.25 105 SER A N 1
ATOM 815 C CA . SER A 1 105 ? 5.345 -3.565 -0.590 1.00 97.25 105 SER A CA 1
ATOM 816 C C . SER A 1 105 ? 5.339 -5.023 -0.111 1.00 97.25 105 SER A C 1
ATOM 818 O O . SER A 1 105 ? 4.331 -5.404 0.487 1.00 97.25 105 SER A O 1
ATOM 820 N N . PRO A 1 106 ? 6.404 -5.840 -0.263 1.00 96.88 106 PRO A N 1
ATOM 821 C CA . PRO A 1 106 ? 6.434 -7.179 0.324 1.00 96.88 106 PRO A CA 1
ATOM 822 C C . PRO A 1 106 ? 6.353 -7.126 1.854 1.00 96.88 106 PRO A C 1
ATOM 824 O O . PRO A 1 106 ? 5.600 -7.880 2.463 1.00 96.88 106 PRO A O 1
ATOM 827 N N . HIS A 1 107 ? 7.052 -6.174 2.475 1.00 96.31 107 HIS A N 1
ATOM 828 C CA . HIS A 1 107 ? 7.019 -5.981 3.924 1.00 96.31 107 HIS A CA 1
ATOM 829 C C . HIS A 1 107 ? 5.657 -5.469 4.397 1.00 96.31 107 HIS A C 1
ATOM 831 O O . HIS A 1 107 ? 5.151 -5.921 5.420 1.00 96.31 107 HIS A O 1
ATOM 837 N N . LEU A 1 108 ? 5.028 -4.570 3.633 1.00 98.00 108 LEU A N 1
ATOM 838 C CA . LEU A 1 108 ? 3.670 -4.099 3.915 1.00 98.00 108 LEU A CA 1
ATOM 839 C C . LEU A 1 108 ? 2.633 -5.220 3.783 1.00 98.00 108 LEU A C 1
ATOM 841 O O . LEU A 1 108 ? 1.677 -5.259 4.556 1.00 98.00 108 LEU A O 1
ATOM 845 N N . ARG A 1 109 ? 2.821 -6.147 2.836 1.00 97.88 109 ARG A N 1
ATOM 846 C CA . ARG A 1 109 ? 1.968 -7.332 2.679 1.00 97.88 109 ARG A CA 1
ATOM 847 C C . ARG A 1 109 ? 2.029 -8.215 3.916 1.00 97.88 109 ARG A C 1
ATOM 849 O O . ARG A 1 109 ? 0.982 -8.589 4.444 1.00 97.88 109 ARG A O 1
ATOM 856 N N . ASP A 1 110 ? 3.236 -8.507 4.384 1.00 97.56 110 ASP A N 1
ATOM 857 C CA . ASP A 1 110 ? 3.448 -9.331 5.571 1.00 97.56 110 ASP A CA 1
ATOM 858 C C . ASP A 1 110 ? 2.926 -8.607 6.829 1.00 97.56 110 ASP A C 1
ATOM 860 O O . ASP A 1 110 ? 2.214 -9.193 7.644 1.00 97.56 110 ASP A O 1
ATOM 864 N N . PHE A 1 111 ? 3.161 -7.296 6.944 1.00 97.94 111 PHE A N 1
ATOM 865 C CA . PHE A 1 111 ? 2.607 -6.459 8.011 1.00 97.94 111 PHE A CA 1
ATOM 866 C C . PHE A 1 111 ? 1.071 -6.464 8.032 1.00 97.94 111 PHE A C 1
ATOM 868 O O . PHE A 1 111 ? 0.478 -6.614 9.099 1.00 97.94 111 PHE A O 1
ATOM 875 N N . ASN A 1 112 ? 0.411 -6.366 6.873 1.00 98.06 112 ASN A N 1
ATOM 876 C CA . ASN A 1 112 ? -1.049 -6.408 6.787 1.00 98.06 112 ASN A CA 1
ATOM 877 C C . ASN A 1 112 ? -1.622 -7.716 7.360 1.00 98.06 112 ASN A C 1
ATOM 879 O O . ASN A 1 112 ? -2.662 -7.693 8.012 1.00 98.06 112 ASN A O 1
ATOM 883 N N . GLN A 1 113 ? -0.933 -8.847 7.173 1.00 97.25 113 GLN A N 1
ATOM 884 C CA . GLN A 1 113 ? -1.331 -10.120 7.783 1.00 97.25 113 GLN A CA 1
ATOM 885 C C . GLN A 1 113 ? -1.204 -10.083 9.313 1.00 97.25 113 GLN A C 1
ATOM 887 O O . GLN A 1 113 ? -2.093 -10.567 10.011 1.00 97.25 113 GLN A O 1
ATOM 892 N N . LEU A 1 114 ? -0.141 -9.468 9.843 1.00 97.69 114 LEU A N 1
ATOM 893 C CA . LEU A 1 114 ? 0.081 -9.338 11.290 1.00 97.69 114 LEU A CA 1
ATOM 894 C C . LEU A 1 114 ? -0.985 -8.481 11.981 1.00 97.69 114 LEU A C 1
ATOM 896 O O . LEU A 1 114 ? -1.318 -8.735 13.137 1.00 97.69 114 LEU A O 1
ATOM 900 N N . ILE A 1 115 ? -1.544 -7.496 11.273 1.00 95.62 115 ILE A N 1
ATOM 901 C CA . ILE A 1 115 ? -2.617 -6.635 11.787 1.00 95.62 115 ILE A CA 1
ATOM 902 C C . ILE A 1 115 ? -4.017 -7.098 11.359 1.00 95.62 115 ILE A C 1
ATOM 904 O O . ILE A 1 115 ? -4.942 -6.293 11.289 1.00 95.62 115 ILE A O 1
ATOM 908 N N . ASN A 1 116 ? -4.193 -8.395 11.081 1.00 95.69 116 ASN A N 1
ATOM 909 C CA . ASN A 1 116 ? -5.480 -9.004 10.723 1.00 95.69 116 ASN A CA 1
ATOM 910 C C . ASN A 1 116 ? -6.175 -8.319 9.535 1.00 95.69 116 ASN A C 1
ATOM 912 O O . ASN A 1 116 ? -7.383 -8.083 9.563 1.00 95.69 116 ASN A O 1
ATOM 916 N N . ASN A 1 117 ? -5.406 -7.979 8.504 1.00 96.12 117 ASN A N 1
ATOM 917 C CA . ASN A 1 117 ? -5.880 -7.338 7.283 1.00 96.12 117 ASN A CA 1
ATOM 918 C C . ASN A 1 117 ? -6.527 -5.961 7.509 1.00 96.12 117 ASN A C 1
ATOM 920 O O . ASN A 1 117 ? -7.442 -5.588 6.782 1.00 96.12 117 ASN A O 1
ATOM 924 N N . GLN A 1 118 ? -6.072 -5.201 8.510 1.00 95.62 118 GLN A N 1
ATOM 925 C CA . GLN A 1 118 ? -6.595 -3.865 8.833 1.00 95.62 118 GLN A CA 1
ATOM 926 C C . GLN A 1 118 ? -5.743 -2.716 8.265 1.00 95.62 118 GLN A C 1
ATOM 928 O O . GLN A 1 118 ? -5.890 -1.573 8.693 1.00 95.62 118 GLN A O 1
ATOM 933 N N . LEU A 1 119 ? -4.865 -2.985 7.288 1.00 97.62 119 LEU A N 1
ATOM 934 C CA . LEU A 1 119 ? -4.131 -1.933 6.581 1.00 97.62 119 LEU A CA 1
ATOM 935 C C . LEU A 1 119 ? -5.040 -1.270 5.545 1.00 97.62 119 LEU A C 1
ATOM 937 O O . LEU A 1 119 ? -5.482 -1.919 4.593 1.00 97.62 119 LEU A O 1
ATOM 941 N N . TYR A 1 120 ? -5.300 0.024 5.709 1.00 97.31 120 TYR A N 1
ATOM 942 C CA . TYR A 1 120 ? -5.928 0.835 4.672 1.00 97.31 120 TYR A CA 1
ATOM 943 C C . TYR A 1 120 ? -4.894 1.261 3.637 1.00 97.31 120 TYR A C 1
ATOM 945 O O . TYR A 1 120 ? -3.742 1.526 3.975 1.00 97.31 120 TYR A O 1
ATOM 953 N N . TYR A 1 121 ? -5.304 1.336 2.375 1.00 98.00 121 TYR A N 1
ATOM 954 C CA . TYR A 1 121 ? -4.429 1.683 1.264 1.00 98.00 121 TYR A CA 1
ATOM 955 C C . TYR A 1 121 ? -5.039 2.776 0.399 1.00 98.00 121 TYR A C 1
ATOM 957 O O . TYR A 1 121 ? -6.100 2.593 -0.197 1.00 98.00 121 TYR A O 1
ATOM 965 N N . TYR A 1 122 ? -4.336 3.898 0.305 1.00 97.56 122 TYR A N 1
ATOM 966 C CA . TYR A 1 122 ? -4.659 4.972 -0.618 1.00 97.56 122 TYR A CA 1
ATOM 967 C C . TYR A 1 122 ? -3.648 4.998 -1.767 1.00 97.56 122 TYR A C 1
ATOM 969 O O . TYR A 1 122 ? -2.450 5.212 -1.563 1.00 97.56 122 TYR A O 1
ATOM 977 N N . ASP A 1 123 ? -4.161 4.755 -2.971 1.00 96.31 123 ASP A N 1
ATOM 978 C CA . ASP A 1 123 ? -3.407 4.772 -4.220 1.00 96.31 123 ASP A CA 1
ATOM 979 C C . ASP A 1 123 ? -3.466 6.171 -4.833 1.00 96.31 123 ASP A C 1
ATOM 981 O O . ASP A 1 123 ? -4.492 6.572 -5.381 1.00 96.31 123 ASP A O 1
ATOM 985 N N . ILE A 1 124 ? -2.371 6.921 -4.730 1.00 92.88 124 ILE A N 1
ATOM 986 C CA . ILE A 1 124 ? -2.340 8.324 -5.170 1.00 92.88 124 ILE A CA 1
ATOM 987 C C . ILE A 1 124 ? -2.412 8.486 -6.695 1.00 92.88 124 ILE A C 1
ATOM 989 O O . ILE A 1 124 ? -2.678 9.590 -7.159 1.00 92.88 124 ILE A O 1
ATOM 993 N N . ASP A 1 125 ? -2.181 7.417 -7.466 1.00 88.88 125 ASP A N 1
ATOM 994 C CA . ASP A 1 125 ? -2.307 7.442 -8.929 1.00 88.88 125 ASP A CA 1
ATOM 995 C C . ASP A 1 125 ? -3.732 7.049 -9.391 1.00 88.88 125 ASP A C 1
ATOM 997 O O . ASP A 1 125 ? -4.044 7.168 -10.576 1.00 88.88 125 ASP A O 1
ATOM 1001 N N . ALA A 1 126 ? -4.604 6.566 -8.492 1.00 83.69 126 ALA A N 1
ATOM 1002 C CA . ALA A 1 126 ? -5.943 6.081 -8.848 1.00 83.69 126 ALA A CA 1
ATOM 1003 C C . ALA A 1 126 ? -7.005 7.185 -8.962 1.00 83.69 126 ALA A C 1
ATOM 1005 O O . ALA A 1 126 ? -8.051 6.956 -9.573 1.00 83.69 126 ALA A O 1
ATOM 1006 N N . GLU A 1 127 ? -6.767 8.356 -8.373 1.00 75.06 127 GLU A N 1
ATOM 1007 C CA . GLU A 1 127 ? -7.719 9.466 -8.390 1.00 75.06 127 GLU A CA 1
ATOM 1008 C C . GLU A 1 127 ? -7.424 10.415 -9.563 1.00 75.06 127 GLU A C 1
ATOM 1010 O O . GLU A 1 127 ? -6.261 10.742 -9.820 1.00 75.06 127 GLU A O 1
ATOM 1015 N N . PRO A 1 128 ? -8.452 10.876 -10.294 1.00 65.88 128 PRO A N 1
ATOM 1016 C CA . PRO A 1 128 ? -8.272 11.875 -11.336 1.00 65.88 128 PRO A CA 1
ATOM 1017 C C . PRO A 1 128 ? -7.807 13.210 -10.731 1.00 65.88 128 PRO A C 1
ATOM 1019 O O . PRO A 1 128 ? -8.328 13.652 -9.707 1.00 65.88 128 PRO A O 1
ATOM 1022 N N . SER A 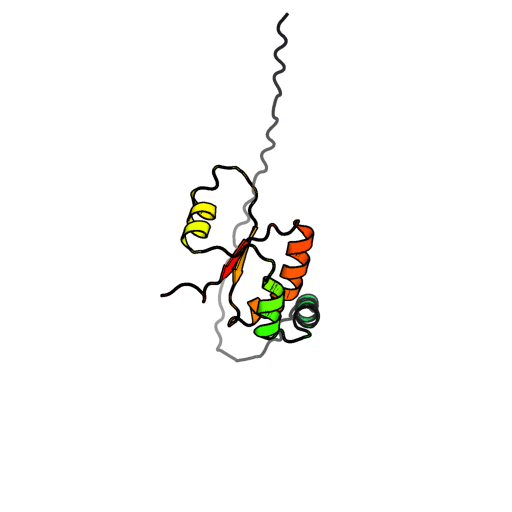1 129 ? -6.824 13.837 -11.385 1.00 58.16 129 SER A N 1
ATOM 1023 C CA . SER A 1 129 ? -6.257 15.150 -11.033 1.00 58.16 129 SER A CA 1
ATOM 1024 C C . SER A 1 129 ? -7.244 16.301 -11.181 1.00 58.16 129 SER A C 1
ATOM 1026 O O . SER A 1 129 ? -7.928 16.317 -12.233 1.00 58.16 129 S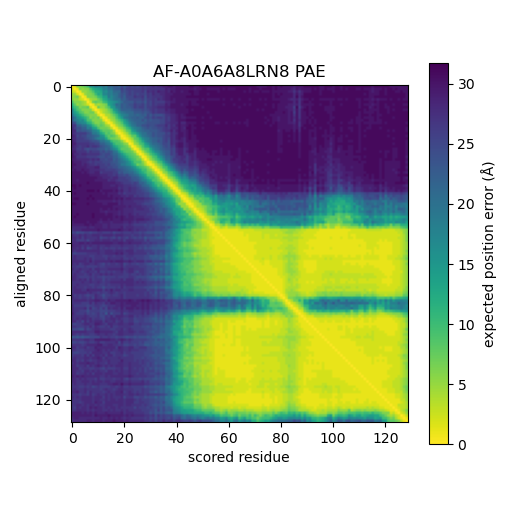ER A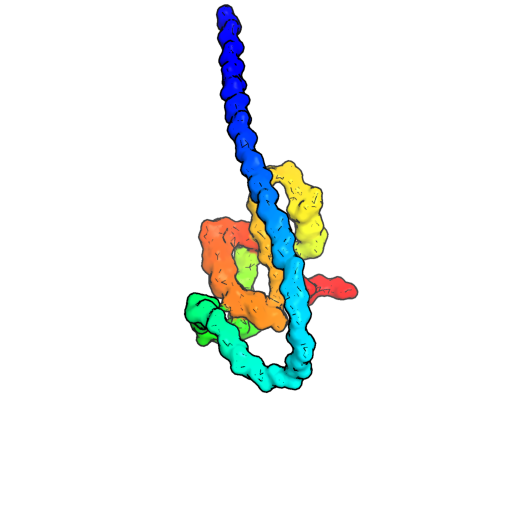 O 1
#

Foldseek 3Di:
DDDDDDDDDDDDDDDDDDDDDDDDDDDDDDDDDDDDPDPDPPVVVVVCCVLPVDFQALVNLCVLCVLAAEDEPVVVCCVVPVVVVPDDAAEDEEESVDRVSRSCSNVVSVVCVVVVRRYYYYHPVPDDD

Nearest PDB structures (foldseek):
  1zcp-assembly2_D  TM=6.630E-01  e=2.895E-01  Escherichia coli
  3m9k-assembly2_B  TM=6.674E-01  e=3.309E-01  Homo sapiens
  2hsh-assembly1_A  TM=6.221E-01  e=3.783E-01  Homo sapiens

pLDDT: mean 72.09, std 25.82, range [25.61, 98.44]

InterPro domains:
  IPR036249 Thioredoxin-like superfamily [SSF52833] (61-127)
  IPR046698 Pediocin PA-1 biosynthesis protein PedC-like [PF20207] (72-125)

Radius of gyration: 26.0 Å; Cα contacts (8 Å, |Δi|>4): 93; chains: 1; bounding box: 60×45×67 Å

Mean predicted aligned error: 16.82 Å